Protein AF-A0AA41XPD5-F1 (afdb_monomer_lite)

Organism: NCBI:txid324058

Foldseek 3Di:
DFDWWDWPQKTKDFPDKDKAADQDPPPPPPPRDDGFKIKIKTKMKIFGQDQAWAKAFQQLKWWFAPNDTFGFDQQFDQDPDSDRIDTHGHGGITIGIGITIDGPPGDPWTWMFGHSDNPIPGTTIIDDDPPPDPDDPPPDDDDDDDDDDDDDDDDDDDDDDDD

Radius of gyration: 26.24 Å; chains: 1; bounding box: 36×91×62 Å

Secondary structure (DSSP, 8-state):
-PPEEEETTEEEEEEEEEEEEE---TT-SSSS---SEEEEEEEEEEEE-SSS-EEEEGGG-EEEETTEEEEBPTT--BTTBSSSEEEE-TT-EEEEEEEEEEETTS-S-EEEEE-SSTTS--EEEEES-TTSSSSSSS-------------------------

pLDDT: mean 73.88, std 23.64, range [27.11, 97.75]

InterPro domains:
  IPR029050 Immunoprotective extracellular, immunoglobulin-like domain superfamily [G3DSA:2.60.40.1240] (1-118)
  IPR029051 Domain of unknown function DUF4352 [PF11611] (2-110)

Structure (mmCIF, N/CA/C/O backbone):
data_AF-A0AA41XPD5-F1
#
_entry.id   AF-A0AA41XPD5-F1
#
loop_
_atom_site.group_PDB
_atom_site.id
_atom_site.type_symbol
_atom_site.label_atom_id
_atom_site.label_alt_id
_atom_site.label_comp_id
_atom_site.label_asym_id
_atom_site.label_entity_id
_atom_site.label_seq_id
_atom_site.pdbx_PDB_ins_code
_atom_site.Cartn_x
_atom_site.Cartn_y
_atom_site.Cartn_z
_atom_site.occupancy
_atom_site.B_iso_or_equiv
_atom_site.auth_seq_id
_atom_site.auth_comp_id
_atom_site.auth_asym_id
_atom_site.auth_atom_id
_atom_site.pdbx_PDB_model_num
ATOM 1 N N . MET A 1 1 ? 3.500 -11.028 8.822 1.00 56.12 1 MET A N 1
ATOM 2 C CA . MET A 1 1 ? 3.980 -10.362 7.595 1.00 56.12 1 MET A CA 1
ATOM 3 C C . MET A 1 1 ? 3.415 -11.117 6.399 1.00 56.12 1 MET A C 1
ATOM 5 O O . MET A 1 1 ? 3.141 -12.305 6.548 1.00 56.12 1 MET A O 1
ATOM 9 N N . GLY A 1 2 ? 3.132 -10.428 5.294 1.00 66.38 2 GLY A N 1
ATOM 10 C CA . GLY A 1 2 ? 2.262 -10.924 4.219 1.00 66.38 2 GLY A CA 1
ATOM 11 C C . GLY A 1 2 ? 2.952 -11.712 3.103 1.00 66.38 2 GLY A C 1
ATOM 12 O O . GLY A 1 2 ? 4.177 -11.768 3.013 1.00 66.38 2 GLY A O 1
ATOM 13 N N . GLN A 1 3 ? 2.127 -12.298 2.233 1.00 82.44 3 GLN A N 1
ATOM 14 C CA . GLN A 1 3 ? 2.543 -12.856 0.943 1.00 82.44 3 GLN A CA 1
ATOM 15 C C . GLN A 1 3 ? 2.719 -11.729 -0.098 1.00 82.44 3 GLN A C 1
ATOM 17 O O . GLN A 1 3 ? 2.146 -10.651 0.083 1.00 82.44 3 GLN A O 1
ATOM 22 N N . PRO A 1 4 ? 3.475 -11.956 -1.190 1.00 91.75 4 PRO A N 1
ATOM 23 C CA . PRO A 1 4 ? 3.467 -11.063 -2.342 1.00 91.75 4 PRO A CA 1
ATOM 24 C C . PRO A 1 4 ? 2.068 -11.000 -2.966 1.00 91.75 4 PRO A C 1
ATOM 26 O O . PRO A 1 4 ? 1.474 -12.037 -3.258 1.00 91.75 4 PRO A O 1
ATOM 29 N N . ALA A 1 5 ? 1.571 -9.791 -3.188 1.00 95.00 5 ALA A N 1
ATOM 30 C CA . ALA A 1 5 ? 0.332 -9.505 -3.897 1.00 95.00 5 ALA A CA 1
ATOM 31 C C . ALA A 1 5 ? 0.665 -8.790 -5.210 1.00 95.00 5 ALA A C 1
ATOM 33 O O . ALA A 1 5 ? 1.581 -7.970 -5.243 1.00 95.00 5 ALA A O 1
ATOM 34 N N . ILE A 1 6 ? -0.033 -9.126 -6.292 1.00 96.56 6 ILE A N 1
ATOM 35 C CA . ILE A 1 6 ? 0.293 -8.663 -7.646 1.00 96.56 6 ILE A CA 1
ATOM 36 C C . ILE A 1 6 ? -0.929 -7.959 -8.225 1.00 96.56 6 ILE A C 1
ATOM 38 O O . ILE A 1 6 ? -2.022 -8.520 -8.193 1.00 96.56 6 ILE A O 1
ATOM 42 N N . ASP A 1 7 ? -0.722 -6.759 -8.756 1.00 96.62 7 ASP A N 1
ATOM 43 C CA . ASP A 1 7 ? -1.685 -6.017 -9.570 1.00 96.62 7 ASP A CA 1
ATOM 44 C C . ASP A 1 7 ? -0.905 -5.407 -10.745 1.00 96.62 7 ASP A C 1
ATOM 46 O O . ASP A 1 7 ? 0.114 -4.743 -10.540 1.00 96.62 7 ASP A O 1
ATOM 50 N N . ASP A 1 8 ? -1.322 -5.714 -11.975 1.00 95.56 8 ASP A N 1
ATOM 51 C CA . ASP A 1 8 ? -0.558 -5.483 -13.211 1.00 95.56 8 ASP A CA 1
ATOM 52 C C . ASP A 1 8 ? 0.959 -5.777 -13.060 1.00 95.56 8 ASP A C 1
ATOM 54 O O . ASP A 1 8 ? 1.366 -6.883 -12.707 1.00 95.56 8 ASP A O 1
ATOM 58 N N . ASP A 1 9 ? 1.802 -4.773 -13.325 1.00 95.88 9 ASP A N 1
ATOM 59 C CA . ASP A 1 9 ? 3.265 -4.842 -13.278 1.00 95.88 9 ASP A CA 1
ATOM 60 C C . ASP A 1 9 ? 3.845 -4.576 -11.874 1.00 95.88 9 ASP A C 1
ATOM 62 O O . ASP A 1 9 ? 5.070 -4.601 -11.711 1.00 95.88 9 ASP A O 1
ATOM 66 N N . PHE A 1 10 ? 3.024 -4.295 -10.856 1.00 96.69 10 PHE A N 1
ATOM 67 C CA . PHE A 1 10 ? 3.496 -4.026 -9.496 1.00 96.69 10 PHE A CA 1
ATOM 68 C C . PHE A 1 10 ? 3.296 -5.227 -8.565 1.00 96.69 10 PHE A C 1
ATOM 70 O O . PHE A 1 10 ? 2.194 -5.742 -8.376 1.00 96.69 10 PHE A O 1
ATOM 77 N N . VAL A 1 11 ? 4.388 -5.623 -7.904 1.00 97.31 11 VAL A N 1
ATOM 78 C CA . VAL A 1 11 ? 4.372 -6.601 -6.810 1.00 97.31 11 VAL A CA 1
ATOM 79 C C . VAL A 1 11 ? 4.503 -5.873 -5.478 1.00 97.31 11 VAL A C 1
ATOM 81 O O . VAL A 1 11 ? 5.494 -5.184 -5.220 1.00 97.31 11 VAL A O 1
ATOM 84 N N . PHE A 1 12 ? 3.513 -6.068 -4.617 1.00 95.62 12 PHE A N 1
ATOM 85 C CA . PHE A 1 12 ? 3.400 -5.498 -3.283 1.00 95.62 12 PHE A CA 1
ATOM 86 C C . PHE A 1 12 ? 3.727 -6.547 -2.220 1.00 95.62 12 PHE A C 1
ATOM 88 O O . PHE A 1 12 ? 3.228 -7.669 -2.262 1.00 95.62 12 PHE A O 1
ATOM 95 N N . LEU A 1 13 ? 4.523 -6.177 -1.219 1.00 94.69 13 LEU A N 1
ATOM 96 C CA . LEU A 1 13 ? 4.817 -7.018 -0.061 1.00 94.69 13 LEU A CA 1
ATOM 97 C C . LEU A 1 13 ? 4.514 -6.253 1.228 1.00 94.69 13 LEU A C 1
ATOM 99 O O . LEU A 1 13 ? 5.238 -5.323 1.588 1.00 94.69 13 LEU A O 1
ATOM 103 N N . LEU A 1 14 ? 3.456 -6.657 1.937 1.00 93.19 14 LEU A N 1
ATOM 104 C CA . LEU A 1 14 ? 3.086 -6.070 3.227 1.00 93.19 14 LEU A CA 1
ATOM 105 C C . LEU A 1 14 ? 4.025 -6.571 4.327 1.00 93.19 14 LEU A C 1
ATOM 107 O O . LEU A 1 14 ? 3.896 -7.692 4.827 1.00 93.19 14 LEU A O 1
ATOM 111 N N . THR A 1 15 ? 4.972 -5.719 4.712 1.00 90.50 15 THR A N 1
ATOM 112 C CA . THR A 1 15 ? 5.964 -6.045 5.741 1.00 90.50 15 THR A CA 1
ATOM 113 C C . THR A 1 15 ? 5.366 -5.890 7.136 1.00 90.50 15 THR A C 1
ATOM 115 O O . THR A 1 15 ? 5.324 -6.858 7.886 1.00 90.50 15 THR A O 1
ATOM 118 N N . SER A 1 16 ? 4.813 -4.728 7.488 1.00 89.38 16 SER A N 1
ATOM 119 C CA . SER A 1 16 ? 4.195 -4.507 8.804 1.00 89.38 16 SER A CA 1
ATOM 120 C C . SER A 1 16 ? 2.959 -3.621 8.723 1.00 89.38 16 SER A C 1
ATOM 122 O O . SER A 1 16 ? 2.850 -2.786 7.830 1.00 89.38 16 SER A O 1
ATOM 124 N N . VAL A 1 17 ? 2.058 -3.800 9.686 1.00 90.12 17 VAL A N 1
ATOM 125 C CA . VAL A 1 17 ? 1.003 -2.841 10.016 1.00 90.12 17 VAL A CA 1
ATOM 126 C C . VAL A 1 17 ? 1.178 -2.494 11.489 1.00 90.12 17 VAL A C 1
ATOM 128 O O . VAL A 1 17 ? 1.282 -3.404 12.312 1.00 90.12 17 VAL A O 1
ATOM 131 N N . ASP A 1 18 ? 1.235 -1.209 11.818 1.00 88.81 18 ASP A N 1
ATOM 132 C CA . ASP A 1 18 ? 1.190 -0.722 13.199 1.00 88.81 18 ASP A CA 1
ATOM 133 C C . ASP A 1 18 ? 0.108 0.346 13.387 1.00 88.81 18 ASP A C 1
ATOM 135 O O . ASP A 1 18 ? -0.562 0.756 12.435 1.00 88.81 18 ASP A O 1
ATOM 139 N N . ARG A 1 19 ? -0.098 0.737 14.646 1.00 87.25 19 ARG A N 1
ATOM 140 C CA . ARG A 1 19 ? -1.046 1.772 15.048 1.00 87.25 19 ARG A CA 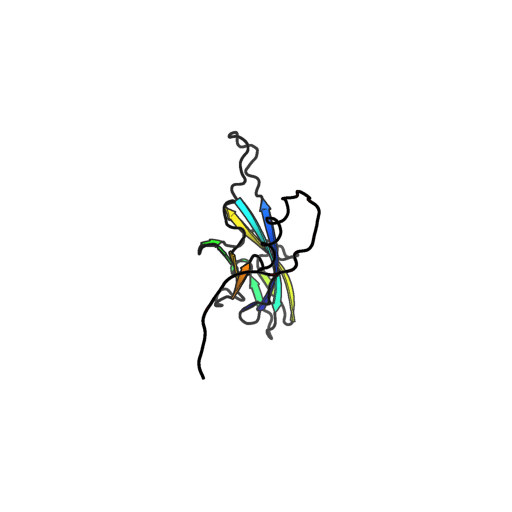1
ATOM 141 C C . ARG A 1 19 ? -0.344 2.822 15.891 1.00 87.25 19 ARG A C 1
ATOM 143 O O . ARG A 1 19 ? 0.401 2.476 16.806 1.00 87.25 19 ARG A O 1
ATOM 150 N N . SER A 1 20 ? -0.636 4.086 15.617 1.00 82.56 20 SER A N 1
ATOM 151 C CA . SER A 1 20 ? -0.154 5.232 16.391 1.00 82.56 20 SER A CA 1
ATOM 152 C C . SER A 1 20 ? -1.304 6.190 16.687 1.00 82.56 20 SER A C 1
ATOM 154 O O . SER A 1 20 ? -2.079 6.524 15.792 1.00 82.56 20 SER A O 1
ATOM 156 N N . GLU A 1 21 ? -1.429 6.623 17.938 1.00 74.75 21 GLU A N 1
ATOM 157 C CA . GLU A 1 21 ? -2.533 7.475 18.388 1.00 74.75 21 GLU A CA 1
ATOM 158 C C . GLU A 1 21 ? -2.442 8.900 17.830 1.00 74.75 21 GLU A C 1
ATOM 160 O O . GLU A 1 21 ? -1.360 9.488 17.773 1.00 74.75 21 GLU A O 1
ATOM 165 N N . VAL A 1 22 ? -3.594 9.490 17.492 1.00 62.97 22 VAL A N 1
ATOM 166 C CA . VAL A 1 22 ? -3.719 10.942 17.340 1.00 62.97 22 VAL A CA 1
ATOM 167 C C . VAL A 1 22 ? -4.242 11.495 18.660 1.00 62.97 22 VAL A C 1
ATOM 169 O O . VAL A 1 22 ? -5.416 11.336 19.003 1.00 62.97 22 VAL A O 1
ATOM 172 N N . VAL A 1 23 ? -3.364 12.147 19.425 1.00 53.28 23 VAL A N 1
ATOM 173 C CA . VAL A 1 23 ? -3.760 12.802 20.677 1.00 53.28 23 VAL A CA 1
ATOM 174 C C . VAL A 1 23 ? -4.729 13.938 20.346 1.00 53.28 23 VAL A C 1
ATOM 176 O O . VAL A 1 23 ? -4.356 14.931 19.720 1.00 53.28 23 VAL A O 1
ATOM 179 N N . GLY A 1 24 ? -5.987 13.795 20.769 1.00 49.62 24 GLY A N 1
ATOM 180 C CA . GLY A 1 24 ? -6.974 14.866 20.667 1.00 49.62 24 GLY A CA 1
ATOM 181 C C . GLY A 1 24 ? -6.514 16.090 21.462 1.00 49.62 24 GLY A C 1
ATOM 182 O O . GLY A 1 24 ? -5.937 15.938 22.535 1.00 49.62 24 GLY A O 1
ATOM 183 N N . ASN A 1 25 ? -6.755 17.293 20.928 1.00 45.69 25 ASN A N 1
ATOM 184 C CA . ASN A 1 25 ? -6.184 18.545 21.438 1.00 45.69 25 ASN A CA 1
ATOM 185 C C . ASN A 1 25 ? -6.231 18.653 22.987 1.00 45.69 25 ASN A C 1
ATOM 187 O O . ASN A 1 25 ? -7.326 18.802 23.541 1.00 45.69 25 ASN A O 1
ATOM 191 N N . PRO A 1 26 ? -5.076 18.650 23.689 1.00 47.84 26 PRO A N 1
ATOM 192 C CA . PRO A 1 26 ? -5.030 18.650 25.151 1.00 47.84 26 PRO A CA 1
ATOM 193 C C . PRO A 1 26 ? -5.510 19.964 25.785 1.00 47.84 26 PRO A C 1
ATOM 195 O O . PRO A 1 26 ? -5.716 20.010 26.993 1.00 47.84 26 PRO A O 1
ATOM 198 N N . THR A 1 27 ? -5.714 21.035 25.006 1.00 50.47 27 THR A N 1
ATOM 199 C CA . THR A 1 27 ? -6.297 22.297 25.504 1.00 50.47 27 THR A CA 1
ATOM 200 C C . THR A 1 27 ? -7.831 22.290 25.553 1.00 50.47 27 THR A C 1
ATOM 202 O O . THR A 1 27 ? -8.431 23.304 25.905 1.00 50.47 27 THR A O 1
ATOM 205 N N . ASN A 1 28 ? -8.494 21.187 25.191 1.00 49.62 28 ASN A N 1
ATOM 206 C CA . ASN A 1 28 ? -9.950 21.085 25.255 1.00 49.62 28 ASN A CA 1
ATOM 207 C C . ASN A 1 28 ? -10.415 20.943 26.726 1.00 49.62 28 ASN A C 1
ATOM 209 O O . ASN A 1 28 ? -10.074 19.946 27.360 1.00 49.62 28 ASN A O 1
ATOM 213 N N . PRO A 1 29 ? -11.214 21.871 27.296 1.00 50.16 29 PRO A N 1
ATOM 214 C CA . PRO A 1 29 ? -11.520 21.903 28.737 1.00 50.16 29 PRO A CA 1
ATOM 215 C C . PRO A 1 29 ? -12.450 20.777 29.241 1.00 50.16 29 PRO A C 1
ATOM 217 O O . PRO A 1 29 ? -12.857 20.782 30.400 1.00 50.16 29 PRO A O 1
ATOM 220 N N . CYS A 1 30 ? -12.788 19.799 28.397 1.00 50.94 30 CYS A N 1
ATOM 221 C CA . CYS A 1 30 ? -13.685 18.683 28.702 1.00 50.94 30 CYS A CA 1
ATOM 222 C C . CYS A 1 30 ? -12.926 17.378 29.017 1.00 50.94 30 CYS A C 1
ATOM 224 O O . CYS A 1 30 ? -13.185 16.347 28.401 1.00 50.94 30 CYS A O 1
ATOM 226 N N . GLY A 1 31 ? -12.017 17.418 29.997 1.00 47.03 31 GLY A N 1
ATOM 227 C CA . GLY A 1 31 ? -11.373 16.224 30.565 1.00 47.03 31 GLY A CA 1
ATOM 228 C C . GLY A 1 31 ? -10.366 15.501 29.649 1.00 47.03 31 GLY A C 1
ATOM 229 O O . GLY A 1 31 ? -10.046 15.986 28.560 1.00 47.03 31 GLY A O 1
ATOM 230 N N . PRO A 1 32 ? -9.827 14.344 30.091 1.00 47.47 32 PRO A N 1
ATOM 231 C CA . PRO A 1 32 ? -8.900 13.549 29.290 1.00 47.47 32 PRO A CA 1
ATOM 232 C C . PRO A 1 32 ? -9.602 13.068 28.018 1.00 47.47 32 PRO A C 1
ATOM 234 O O . PRO A 1 32 ? -10.494 12.223 28.056 1.00 47.47 32 PRO A O 1
ATOM 237 N N . THR A 1 33 ? -9.208 13.638 26.881 1.00 50.28 33 THR A N 1
ATOM 238 C CA . THR A 1 33 ? -9.779 13.290 25.580 1.00 50.28 33 THR A CA 1
ATOM 239 C C . THR A 1 33 ? -9.206 11.950 25.131 1.00 50.28 33 THR A C 1
ATOM 241 O O . THR A 1 33 ? -8.040 11.873 24.747 1.00 50.28 33 THR A O 1
ATOM 244 N N . THR A 1 34 ? -10.034 10.903 25.152 1.00 54.72 34 THR A N 1
ATOM 245 C CA . THR A 1 34 ? -9.785 9.656 24.418 1.00 54.72 34 THR A CA 1
ATOM 246 C C . THR A 1 34 ? -9.401 9.997 22.979 1.00 54.72 34 THR A C 1
ATOM 248 O O . THR A 1 34 ? -10.049 10.852 22.365 1.00 54.72 34 THR A O 1
ATOM 251 N N . ALA A 1 35 ? -8.356 9.360 22.439 1.00 58.16 35 ALA A N 1
ATOM 252 C CA . ALA A 1 35 ? -7.951 9.564 21.050 1.00 58.16 35 ALA A CA 1
ATOM 253 C C . ALA A 1 35 ? -9.167 9.344 20.135 1.00 58.16 35 ALA A C 1
ATOM 255 O O . ALA A 1 35 ? -9.784 8.282 20.165 1.00 58.16 35 ALA A O 1
ATOM 256 N N . LYS A 1 36 ? -9.563 10.375 19.379 1.00 75.00 36 LYS A N 1
ATOM 257 C CA . LYS A 1 36 ? -10.754 10.308 18.511 1.00 75.00 36 LYS A CA 1
ATOM 258 C C . LYS A 1 36 ? -10.455 9.577 17.203 1.00 75.00 36 LYS A C 1
ATOM 260 O O . LYS A 1 36 ? -11.339 8.948 16.629 1.00 75.00 36 LYS A O 1
ATOM 265 N N . SER A 1 37 ? -9.201 9.635 16.772 1.00 81.56 37 SER A N 1
ATOM 266 C CA . SER A 1 37 ? -8.670 8.908 15.631 1.00 81.56 37 SER A CA 1
ATOM 267 C C . SER A 1 37 ? -7.320 8.279 15.970 1.00 81.56 37 SER A C 1
ATOM 269 O O . SER A 1 37 ? -6.620 8.676 16.907 1.00 81.56 37 SER A O 1
ATOM 271 N N . VAL A 1 38 ? -6.967 7.257 15.202 1.00 87.38 38 VAL A N 1
ATOM 272 C CA . VAL A 1 38 ? -5.654 6.613 15.205 1.00 87.38 38 VAL A CA 1
ATOM 273 C C . VAL A 1 38 ? -5.167 6.511 13.766 1.00 87.38 38 VAL A C 1
ATOM 275 O O . VAL A 1 38 ? -5.966 6.363 12.840 1.00 87.38 38 VAL A O 1
ATOM 278 N N . PHE A 1 39 ? -3.854 6.556 13.569 1.00 88.31 39 PHE A N 1
ATOM 279 C CA . PHE A 1 39 ? -3.259 6.173 12.296 1.00 88.31 39 PHE A CA 1
ATOM 280 C C . PHE A 1 39 ? -3.010 4.668 12.272 1.00 88.31 39 PHE A C 1
ATOM 282 O O . PHE A 1 39 ? -2.405 4.119 13.194 1.00 88.31 39 PHE A O 1
ATOM 289 N N . VAL A 1 40 ? -3.434 4.014 11.194 1.00 90.56 40 VAL A N 1
ATOM 290 C CA . VAL A 1 40 ? -2.976 2.678 10.798 1.00 90.56 40 VAL A CA 1
ATOM 291 C C . VAL A 1 40 ? -1.853 2.868 9.782 1.00 90.56 40 VAL A C 1
ATOM 293 O O . VAL A 1 40 ? -2.093 3.417 8.710 1.00 90.56 40 VAL A O 1
ATOM 296 N N . ASN A 1 41 ? -0.635 2.430 10.102 1.00 90.38 41 ASN A N 1
ATOM 297 C CA . ASN A 1 41 ? 0.540 2.593 9.243 1.00 90.38 41 ASN A CA 1
ATOM 298 C C . ASN A 1 41 ? 0.919 1.255 8.602 1.00 90.38 41 ASN A C 1
ATOM 300 O O . ASN A 1 41 ? 1.447 0.366 9.273 1.00 90.38 41 ASN A O 1
ATOM 304 N N . ALA A 1 42 ? 0.688 1.110 7.300 1.00 91.12 42 ALA A N 1
ATOM 305 C CA . ALA A 1 42 ? 1.093 -0.057 6.523 1.00 91.12 42 ALA A CA 1
ATOM 306 C C . ALA A 1 42 ? 2.449 0.180 5.839 1.00 91.12 42 ALA A C 1
ATOM 308 O O . ALA A 1 42 ? 2.561 1.017 4.942 1.00 91.12 42 ALA A O 1
ATOM 309 N N . ARG A 1 43 ? 3.482 -0.580 6.223 1.00 91.56 43 ARG A N 1
ATOM 310 C CA . ARG A 1 43 ? 4.791 -0.582 5.550 1.00 91.56 43 ARG A CA 1
ATOM 311 C C . ARG A 1 43 ? 4.821 -1.625 4.440 1.00 91.56 43 ARG A C 1
ATOM 313 O O . ARG A 1 43 ? 4.728 -2.828 4.708 1.00 91.56 43 ARG A O 1
ATOM 320 N N . LEU A 1 44 ? 5.033 -1.179 3.210 1.00 91.38 44 LEU A N 1
ATOM 321 C CA . LEU A 1 44 ? 5.073 -2.020 2.016 1.00 91.38 44 LEU A CA 1
ATOM 322 C C . LEU A 1 44 ? 6.436 -1.918 1.325 1.00 91.38 44 LEU A C 1
ATOM 324 O O . LEU A 1 44 ? 7.059 -0.856 1.305 1.00 91.38 44 LEU A O 1
ATOM 328 N N . THR A 1 45 ? 6.858 -3.010 0.694 1.00 92.88 45 THR A N 1
ATOM 329 C CA . THR A 1 45 ? 7.819 -2.961 -0.414 1.00 92.88 45 THR A CA 1
ATOM 330 C C . THR A 1 45 ? 7.048 -3.104 -1.720 1.00 92.88 45 THR A C 1
ATOM 332 O O . THR A 1 45 ? 6.297 -4.062 -1.886 1.00 92.88 45 THR A O 1
ATOM 335 N N . VAL A 1 46 ? 7.236 -2.161 -2.637 1.00 93.75 46 VAL A N 1
ATOM 336 C CA . VAL A 1 46 ? 6.641 -2.139 -3.979 1.00 93.75 46 VAL A CA 1
ATOM 337 C C . VAL A 1 46 ? 7.752 -2.404 -4.991 1.00 93.75 46 VAL A C 1
ATOM 339 O O . VAL A 1 46 ? 8.800 -1.765 -4.920 1.00 93.75 46 VAL A O 1
ATOM 342 N N . THR A 1 47 ? 7.557 -3.337 -5.919 1.00 96.06 47 THR A N 1
ATOM 343 C CA . THR A 1 47 ? 8.530 -3.668 -6.976 1.00 96.06 47 THR A CA 1
ATOM 344 C C . THR A 1 47 ? 7.875 -3.523 -8.340 1.00 96.06 47 THR A C 1
ATOM 346 O O . THR A 1 47 ? 6.846 -4.152 -8.571 1.00 96.06 47 THR A O 1
ATOM 349 N N . ASN A 1 48 ? 8.466 -2.736 -9.245 1.00 96.88 48 ASN A N 1
ATOM 350 C CA . ASN A 1 48 ? 8.041 -2.725 -10.647 1.00 96.88 48 ASN A CA 1
ATOM 351 C C . ASN A 1 48 ? 8.665 -3.933 -11.364 1.00 96.88 48 ASN A C 1
ATOM 353 O O . ASN A 1 48 ? 9.886 -4.028 -11.485 1.00 96.88 48 ASN A O 1
ATOM 357 N N . THR A 1 49 ? 7.825 -4.861 -11.808 1.00 97.38 49 THR A N 1
ATOM 358 C CA . THR A 1 49 ? 8.197 -6.060 -12.577 1.00 97.38 49 THR A CA 1
ATOM 359 C C . THR A 1 49 ? 7.904 -5.942 -14.074 1.00 97.38 49 THR A C 1
ATOM 361 O O . THR A 1 49 ? 8.275 -6.836 -14.831 1.00 97.38 49 THR A O 1
ATOM 364 N N . GLY A 1 50 ? 7.300 -4.831 -14.501 1.00 95.50 50 GLY A N 1
ATOM 365 C CA . GLY A 1 50 ? 7.062 -4.506 -15.903 1.00 95.50 50 GLY A CA 1
ATOM 366 C C . GLY A 1 50 ? 8.320 -4.066 -16.650 1.00 95.50 50 GLY A C 1
ATOM 367 O O . GLY A 1 50 ? 9.377 -3.821 -16.064 1.00 95.50 50 GLY A O 1
ATOM 368 N N . ALA A 1 51 ? 8.186 -3.931 -17.970 1.00 96.62 51 ALA A N 1
ATOM 369 C CA . ALA A 1 51 ? 9.272 -3.516 -18.860 1.00 96.62 51 ALA A CA 1
ATOM 370 C C . ALA A 1 51 ? 9.511 -1.993 -18.897 1.00 96.62 51 ALA A C 1
ATOM 372 O O . ALA A 1 51 ? 10.576 -1.563 -19.329 1.00 96.62 51 ALA A O 1
ATOM 373 N N . GLU A 1 52 ? 8.553 -1.185 -18.427 1.00 96.38 52 GLU A N 1
ATOM 374 C CA . GLU A 1 52 ? 8.569 0.281 -18.529 1.00 96.38 52 GLU A CA 1
ATOM 375 C C . GLU A 1 52 ? 8.496 0.972 -17.152 1.00 96.38 52 GLU A C 1
ATOM 377 O O . GLU A 1 52 ? 7.952 0.400 -16.199 1.00 96.38 52 GLU A O 1
ATOM 382 N N . PRO A 1 53 ? 9.007 2.211 -17.002 1.00 95.81 53 PRO A N 1
ATOM 383 C CA . PRO A 1 53 ? 8.816 2.999 -15.786 1.00 95.81 53 PRO A CA 1
ATOM 384 C C . PRO A 1 53 ? 7.331 3.273 -15.515 1.00 95.81 53 PRO A C 1
ATOM 386 O O . PRO A 1 53 ? 6.608 3.750 -16.388 1.00 95.81 53 PRO A O 1
ATOM 389 N N . ARG A 1 54 ? 6.880 3.033 -14.279 1.00 94.81 54 ARG A N 1
ATOM 390 C CA . ARG A 1 54 ? 5.492 3.270 -13.849 1.00 94.81 54 ARG A CA 1
ATOM 391 C C . ARG A 1 54 ? 5.434 4.201 -12.647 1.00 94.81 54 ARG A C 1
ATOM 393 O O . ARG A 1 54 ? 6.314 4.173 -11.791 1.00 94.81 54 ARG A O 1
ATOM 400 N N . VAL A 1 55 ? 4.388 5.019 -12.563 1.00 92.25 55 VAL A N 1
ATOM 401 C CA . VAL A 1 55 ? 4.143 5.883 -11.400 1.00 92.25 55 VAL A CA 1
ATOM 402 C C . VAL A 1 55 ? 3.339 5.101 -10.368 1.00 92.25 55 VAL A C 1
ATOM 404 O O . VAL A 1 55 ? 2.200 4.731 -10.628 1.00 92.25 55 VAL A O 1
ATOM 407 N N . PHE A 1 56 ? 3.914 4.879 -9.189 1.00 91.81 56 PHE A N 1
ATOM 408 C CA . PHE A 1 56 ? 3.156 4.446 -8.019 1.00 91.81 56 PHE A CA 1
ATOM 409 C C . PHE A 1 56 ? 2.513 5.673 -7.361 1.00 91.81 56 PHE A C 1
ATOM 411 O O . PHE A 1 56 ? 3.2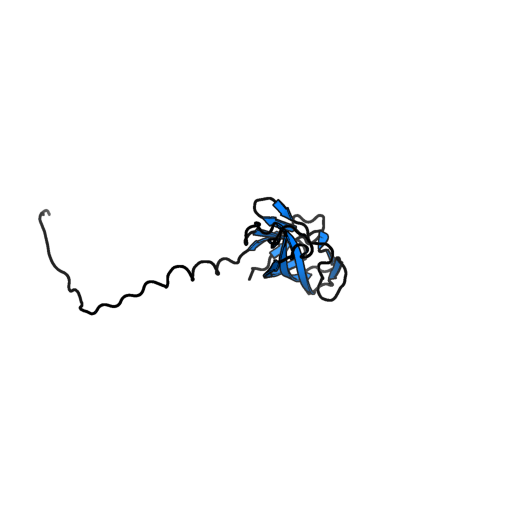18 6.653 -7.100 1.00 91.81 56 PHE A O 1
ATOM 418 N N . SER A 1 57 ? 1.210 5.626 -7.057 1.00 91.38 57 SER A N 1
ATOM 419 C CA . SER A 1 57 ? 0.532 6.671 -6.281 1.00 91.38 57 SER A CA 1
ATOM 420 C C . SER A 1 57 ? -0.045 6.144 -4.974 1.00 91.38 57 SER A C 1
ATOM 422 O O . SER A 1 57 ? -0.813 5.185 -4.955 1.00 91.38 57 SER A O 1
ATOM 424 N N . ALA A 1 58 ? 0.255 6.841 -3.877 1.00 89.56 58 ALA A N 1
ATOM 425 C CA . ALA A 1 58 ? -0.354 6.584 -2.575 1.00 89.56 58 ALA A CA 1
ATOM 426 C C . ALA A 1 58 ? -1.867 6.879 -2.557 1.00 89.56 58 ALA A C 1
ATOM 428 O O . ALA A 1 58 ? -2.588 6.297 -1.757 1.00 89.56 58 ALA A O 1
ATOM 429 N N . ALA A 1 59 ? -2.353 7.768 -3.432 1.00 89.25 59 ALA A N 1
ATOM 430 C CA . ALA A 1 59 ? -3.752 8.199 -3.452 1.00 89.25 59 ALA A CA 1
ATOM 431 C C . ALA A 1 59 ? -4.725 7.127 -3.978 1.00 89.25 59 ALA A C 1
ATOM 433 O O . ALA A 1 59 ? -5.904 7.162 -3.625 1.00 89.25 59 ALA A O 1
ATOM 434 N N . ASP A 1 60 ? -4.233 6.179 -4.782 1.00 92.75 60 ASP A N 1
ATOM 435 C CA . ASP A 1 60 ? -5.035 5.080 -5.337 1.00 92.75 60 ASP A CA 1
ATOM 436 C C . ASP A 1 60 ? -5.262 3.947 -4.313 1.00 92.75 60 ASP A C 1
ATOM 438 O O . ASP A 1 60 ? -6.162 3.124 -4.473 1.00 92.75 60 ASP A O 1
ATOM 442 N N . GLN A 1 61 ? -4.464 3.913 -3.240 1.00 94.50 61 GLN A N 1
ATOM 443 C CA . GLN A 1 61 ? -4.446 2.837 -2.247 1.00 94.50 61 GLN A CA 1
ATOM 444 C C . GLN A 1 61 ? -5.532 3.041 -1.181 1.00 94.50 61 GLN A C 1
ATOM 446 O O . GLN A 1 61 ? -5.763 4.166 -0.722 1.00 94.50 61 GLN A O 1
ATOM 451 N N . LYS A 1 62 ? -6.166 1.954 -0.728 1.00 95.06 62 LYS A N 1
ATOM 452 C CA . LYS A 1 62 ? -7.249 2.010 0.271 1.00 95.06 62 LYS A CA 1
ATOM 453 C C . LYS A 1 62 ? -7.028 1.016 1.407 1.00 95.06 62 LYS A C 1
ATOM 455 O O . LYS A 1 62 ? -6.428 -0.041 1.226 1.00 95.06 62 LYS A O 1
ATOM 460 N N . LEU A 1 63 ? -7.563 1.347 2.576 1.00 94.62 63 LEU A N 1
ATOM 461 C CA . LEU A 1 63 ? -7.736 0.427 3.695 1.00 94.62 63 LEU A CA 1
ATOM 462 C C . LEU A 1 63 ? -9.220 0.060 3.789 1.00 94.62 63 LEU A C 1
ATOM 464 O O . LEU A 1 63 ? -10.063 0.938 3.936 1.00 94.62 63 LEU A O 1
ATOM 468 N N . MET A 1 64 ? -9.522 -1.231 3.730 1.00 96.19 64 MET A N 1
ATOM 469 C CA . MET A 1 64 ? -10.863 -1.801 3.810 1.00 96.19 64 MET A CA 1
ATOM 470 C C . MET A 1 64 ? -11.063 -2.468 5.177 1.00 96.19 64 MET A C 1
ATOM 472 O O . MET A 1 64 ? -10.348 -3.415 5.514 1.00 96.19 64 MET A O 1
ATOM 476 N N . VAL A 1 65 ? -12.037 -2.003 5.962 1.00 93.38 65 VAL A N 1
ATOM 477 C CA . VAL A 1 65 ? -12.433 -2.602 7.255 1.00 93.38 65 VAL A CA 1
ATOM 478 C C . VAL A 1 65 ? -13.956 -2.618 7.332 1.00 93.38 65 VAL A C 1
ATOM 480 O O . VAL A 1 65 ? -14.576 -1.589 7.087 1.00 93.38 65 VAL A O 1
ATOM 483 N N . ASP A 1 66 ? -14.569 -3.774 7.607 1.00 91.06 66 ASP A N 1
ATOM 484 C CA . ASP A 1 66 ? -16.036 -3.953 7.656 1.00 91.06 66 ASP A CA 1
ATOM 485 C C . ASP A 1 66 ? -16.805 -3.375 6.441 1.00 91.06 66 ASP A C 1
ATOM 487 O O . ASP A 1 66 ? -17.931 -2.893 6.548 1.00 91.06 66 ASP A O 1
ATOM 491 N N . GLY A 1 67 ? -16.185 -3.402 5.254 1.00 89.31 67 GLY A N 1
ATOM 492 C CA . GLY A 1 67 ? -16.742 -2.832 4.018 1.00 89.31 67 GLY A CA 1
ATOM 493 C C . GLY A 1 67 ? -16.599 -1.308 3.877 1.00 89.31 67 GLY A C 1
ATOM 494 O O . GLY A 1 67 ? -16.974 -0.759 2.842 1.00 89.31 67 GLY A O 1
ATOM 495 N N . VAL A 1 68 ? -16.025 -0.619 4.866 1.00 94.00 68 VAL A N 1
ATOM 496 C CA . VAL A 1 68 ? -15.694 0.812 4.816 1.00 94.00 68 VAL A CA 1
ATOM 497 C C . VAL A 1 68 ? -14.307 1.008 4.203 1.00 94.00 68 VAL A C 1
ATOM 499 O O . VAL A 1 68 ? -13.338 0.377 4.625 1.00 94.00 68 VAL A O 1
ATOM 502 N N . ALA A 1 69 ? -14.216 1.916 3.226 1.00 95.06 69 ALA A N 1
ATOM 503 C CA . ALA A 1 69 ? -12.973 2.292 2.559 1.00 95.06 69 ALA A CA 1
ATOM 504 C C . ALA A 1 69 ? -12.380 3.582 3.151 1.00 95.06 69 ALA A C 1
ATOM 506 O O . ALA A 1 69 ? -12.947 4.668 3.005 1.00 95.06 69 ALA A O 1
ATOM 507 N N . PHE A 1 70 ? -11.202 3.477 3.758 1.00 93.31 70 PHE A N 1
ATOM 508 C CA . PHE A 1 70 ? -10.399 4.597 4.242 1.00 93.31 70 PHE A CA 1
ATOM 509 C C . PHE A 1 70 ? -9.310 4.948 3.224 1.00 93.31 70 PHE A C 1
ATOM 511 O O . PHE A 1 70 ? -8.630 4.072 2.685 1.00 93.31 70 PHE A O 1
ATOM 518 N N . LYS A 1 71 ? -9.132 6.246 2.963 1.00 92.19 71 LYS A N 1
ATOM 519 C CA . LYS A 1 71 ? -8.089 6.766 2.067 1.00 92.19 71 LYS A CA 1
ATOM 520 C C . LYS A 1 71 ? -6.793 7.009 2.834 1.00 92.19 71 LYS A C 1
ATOM 522 O O . LYS A 1 71 ? -6.827 7.280 4.034 1.00 92.19 71 LYS A O 1
ATOM 527 N N . VAL A 1 72 ? -5.663 6.967 2.131 1.00 89.31 72 VAL A N 1
ATOM 528 C CA . VAL A 1 72 ? -4.373 7.391 2.691 1.00 89.31 72 VAL A CA 1
ATOM 529 C C . VAL A 1 72 ? -4.465 8.852 3.148 1.00 89.31 72 VAL A C 1
ATOM 531 O O . VAL A 1 72 ? -4.949 9.720 2.419 1.00 89.31 72 VAL A O 1
ATOM 534 N N . ALA A 1 73 ? -4.014 9.114 4.372 1.00 84.06 73 ALA A N 1
ATOM 535 C CA . ALA A 1 73 ? -4.000 10.431 4.983 1.00 84.06 73 ALA A CA 1
ATOM 536 C C . ALA A 1 73 ? -3.003 11.360 4.274 1.00 84.06 73 ALA A C 1
ATOM 538 O O . ALA A 1 73 ? -1.923 10.953 3.833 1.00 84.06 73 ALA A O 1
ATOM 539 N N . ASN A 1 74 ? -3.372 12.634 4.164 1.00 63.59 74 ASN A N 1
ATOM 540 C CA . ASN A 1 74 ? -2.589 13.606 3.414 1.00 63.59 74 ASN A CA 1
ATOM 541 C C . ASN A 1 74 ? -1.247 13.875 4.125 1.00 63.59 74 ASN A C 1
ATOM 543 O O . ASN A 1 74 ? -1.234 14.219 5.304 1.00 63.59 74 ASN A O 1
ATOM 547 N N . GLY A 1 75 ? -0.128 13.715 3.412 1.00 53.88 75 GLY A N 1
ATOM 548 C CA . GLY A 1 75 ? 1.222 13.798 3.989 1.00 53.88 75 GLY A CA 1
ATOM 549 C C . GLY A 1 75 ? 1.881 12.453 4.333 1.00 53.88 75 GLY A C 1
ATOM 550 O O . GLY A 1 75 ? 2.984 12.457 4.877 1.00 53.88 75 GLY A O 1
ATOM 551 N N . ALA A 1 76 ? 1.265 11.311 3.997 1.00 52.56 76 ALA A N 1
ATOM 552 C CA . ALA A 1 76 ? 1.917 10.003 4.093 1.00 52.56 76 ALA A CA 1
ATOM 553 C C . ALA A 1 76 ? 3.231 9.971 3.285 1.00 52.56 76 ALA A C 1
ATOM 555 O O . ALA A 1 76 ? 3.237 10.132 2.063 1.00 52.56 76 ALA A O 1
ATOM 556 N N . ALA A 1 77 ? 4.352 9.769 3.978 1.00 51.31 77 ALA A N 1
ATOM 557 C CA . ALA A 1 77 ? 5.676 9.809 3.373 1.00 51.31 77 ALA A CA 1
ATOM 558 C C . ALA A 1 77 ? 5.995 8.506 2.619 1.00 51.31 77 ALA A C 1
ATOM 560 O O . ALA A 1 77 ? 6.367 7.487 3.214 1.00 51.31 77 ALA A O 1
ATOM 561 N N . LEU A 1 78 ? 5.957 8.567 1.284 1.00 60.25 78 LEU A N 1
ATOM 562 C CA . LEU A 1 78 ? 6.752 7.660 0.455 1.00 60.25 78 LEU A CA 1
ATOM 563 C C . LEU A 1 78 ? 8.218 7.842 0.881 1.00 60.25 78 LEU A C 1
ATOM 565 O O . LEU A 1 78 ? 8.699 8.970 0.970 1.00 60.25 78 LEU A O 1
ATOM 569 N N . SER A 1 79 ? 8.917 6.769 1.267 1.00 50.25 79 SER A N 1
ATOM 570 C CA . SER A 1 79 ? 10.131 6.920 2.084 1.00 50.25 79 SER A CA 1
ATOM 571 C C . SER A 1 79 ? 11.224 7.712 1.353 1.00 50.25 79 SER A C 1
ATOM 573 O O . SER A 1 79 ? 11.808 7.233 0.387 1.00 50.25 79 SER A O 1
ATOM 575 N N . GLY A 1 80 ? 11.499 8.930 1.834 1.00 49.16 80 GLY A N 1
ATOM 576 C CA . GLY A 1 80 ? 12.480 9.861 1.261 1.00 49.16 80 GLY A CA 1
ATOM 577 C C . GLY A 1 80 ? 11.931 10.865 0.237 1.00 49.16 80 GLY A C 1
ATOM 578 O O . GLY A 1 80 ? 12.622 11.836 -0.063 1.00 49.16 80 GLY A O 1
ATOM 579 N N . ALA A 1 81 ? 10.701 10.697 -0.256 1.00 50.50 81 ALA A N 1
ATOM 580 C CA . ALA A 1 81 ? 10.053 11.632 -1.172 1.00 50.50 81 ALA A CA 1
ATOM 581 C C . ALA A 1 81 ? 8.834 12.277 -0.497 1.00 50.50 81 ALA A C 1
ATOM 583 O O . ALA A 1 81 ? 7.870 11.599 -0.148 1.00 50.50 81 ALA A O 1
ATOM 584 N N . ALA A 1 82 ? 8.847 13.604 -0.342 1.00 57.81 82 ALA A N 1
ATOM 585 C CA . ALA A 1 82 ? 7.706 14.379 0.160 1.00 57.81 82 ALA A CA 1
ATOM 586 C C . ALA A 1 82 ? 6.609 14.541 -0.918 1.00 57.81 82 ALA A C 1
ATOM 588 O O . ALA A 1 82 ? 6.129 15.641 -1.186 1.00 57.81 82 ALA A O 1
ATOM 589 N N . THR A 1 83 ? 6.264 13.442 -1.590 1.00 66.50 83 THR A N 1
ATOM 590 C CA . THR A 1 83 ? 5.350 13.371 -2.731 1.00 66.50 83 THR A CA 1
ATOM 591 C C . THR A 1 83 ? 4.403 12.184 -2.561 1.00 66.50 83 THR A C 1
ATOM 593 O O . THR A 1 83 ? 4.785 11.139 -2.045 1.00 66.50 83 THR A O 1
ATOM 596 N N . SER A 1 84 ? 3.168 12.313 -3.049 1.00 78.25 84 SER A N 1
ATOM 597 C CA . SER A 1 84 ? 2.184 11.212 -3.068 1.00 78.25 84 SER A CA 1
ATOM 598 C C . SER A 1 84 ? 2.316 10.303 -4.301 1.00 78.25 84 SER A C 1
ATOM 600 O O . SER A 1 84 ? 1.482 9.421 -4.522 1.00 78.25 84 SER A O 1
ATOM 602 N N . GLN A 1 85 ? 3.330 10.551 -5.136 1.00 86.81 85 GLN A N 1
ATOM 603 C CA . GLN A 1 85 ? 3.633 9.835 -6.374 1.00 86.81 85 GLN A CA 1
ATOM 604 C C . GLN A 1 85 ? 5.147 9.693 -6.553 1.00 86.81 85 GLN A C 1
ATOM 606 O O . GLN A 1 85 ? 5.890 10.649 -6.317 1.00 86.81 85 GLN A O 1
ATOM 611 N N . VAL A 1 86 ? 5.593 8.513 -6.990 1.00 88.12 86 VAL A N 1
ATOM 612 C CA . VAL A 1 86 ? 6.996 8.206 -7.315 1.00 88.12 86 VAL A CA 1
ATOM 613 C C . VAL A 1 86 ? 7.046 7.350 -8.580 1.00 88.12 86 VAL A C 1
ATOM 615 O O . VAL A 1 86 ? 6.363 6.332 -8.673 1.00 88.12 86 VAL A O 1
ATOM 618 N N . THR A 1 87 ? 7.892 7.731 -9.538 1.00 92.19 87 THR A N 1
ATOM 619 C CA . THR A 1 87 ? 8.216 6.885 -10.694 1.00 92.19 87 THR A CA 1
ATOM 620 C C . THR A 1 87 ? 9.156 5.761 -10.266 1.00 92.19 87 THR A C 1
ATOM 622 O O . THR A 1 87 ? 10.270 6.013 -9.808 1.00 92.19 87 THR A O 1
ATOM 625 N N . VAL A 1 88 ? 8.722 4.517 -10.445 1.00 91.88 88 VAL A N 1
ATOM 626 C CA . VAL A 1 88 ? 9.492 3.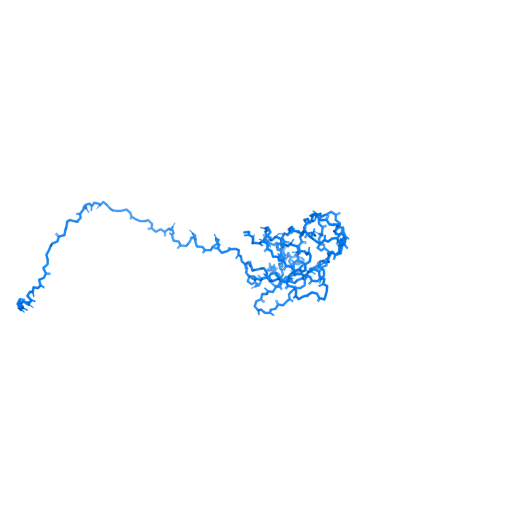301 -10.183 1.00 91.88 88 VAL A CA 1
ATOM 627 C C . VAL A 1 88 ? 9.935 2.722 -11.526 1.00 91.88 88 VAL A C 1
ATOM 629 O O . VAL A 1 88 ? 9.111 2.298 -12.338 1.00 91.88 88 VAL A O 1
ATOM 632 N N . VAL A 1 89 ? 11.242 2.724 -11.786 1.00 96.31 89 VAL A N 1
ATOM 633 C CA . VAL A 1 89 ? 11.824 2.136 -13.007 1.00 96.31 89 VAL A CA 1
ATOM 634 C C . VAL A 1 89 ? 11.777 0.595 -12.964 1.00 96.31 89 VAL A C 1
ATOM 636 O O . VAL A 1 89 ? 11.684 0.034 -11.869 1.00 96.31 89 VAL A O 1
ATOM 639 N N . PRO A 1 90 ? 11.844 -0.106 -14.112 1.00 97.75 90 PRO A N 1
ATOM 640 C CA . PRO A 1 90 ? 11.845 -1.570 -14.170 1.00 97.75 90 PRO A CA 1
ATOM 641 C C . PRO A 1 90 ? 12.856 -2.217 -13.217 1.00 97.75 90 PRO A C 1
ATOM 643 O O . PRO A 1 90 ? 14.010 -1.794 -13.130 1.00 97.75 90 PRO A O 1
ATOM 646 N N . GLY A 1 91 ? 12.418 -3.232 -12.472 1.00 95.81 91 GLY A N 1
ATOM 647 C CA . GLY A 1 91 ? 13.221 -3.959 -11.485 1.00 95.81 91 GLY A CA 1
ATOM 648 C C . GLY A 1 91 ? 13.523 -3.202 -10.184 1.00 95.81 91 GLY A C 1
ATOM 649 O O . GLY A 1 91 ? 14.014 -3.815 -9.230 1.00 95.81 91 GLY A O 1
ATOM 650 N N . ALA A 1 92 ? 13.232 -1.899 -10.098 1.00 93.69 92 ALA A N 1
ATOM 651 C CA . ALA A 1 92 ? 13.457 -1.123 -8.884 1.00 93.69 92 ALA A CA 1
ATOM 652 C C . ALA A 1 92 ? 12.439 -1.458 -7.786 1.00 93.69 92 ALA A C 1
ATOM 654 O O . ALA A 1 92 ? 11.308 -1.884 -8.039 1.00 93.69 92 ALA A O 1
ATOM 655 N N . ARG A 1 93 ? 12.865 -1.228 -6.539 1.00 91.56 93 ARG A N 1
ATOM 656 C CA . ARG A 1 93 ? 12.072 -1.446 -5.328 1.00 91.56 93 ARG A CA 1
ATOM 657 C C . ARG A 1 93 ? 11.926 -0.140 -4.563 1.00 91.56 93 ARG A C 1
ATOM 659 O O . ARG A 1 93 ? 12.906 0.579 -4.384 1.00 91.56 93 ARG A O 1
ATOM 666 N N . LEU A 1 94 ? 10.722 0.125 -4.077 1.00 88.69 94 LEU A N 1
ATOM 667 C CA . LEU A 1 94 ? 10.377 1.283 -3.265 1.00 88.69 94 LEU A CA 1
ATOM 668 C C . LEU A 1 94 ? 9.832 0.804 -1.915 1.00 88.69 94 LEU A C 1
ATOM 670 O O . LEU A 1 94 ? 8.920 -0.019 -1.867 1.00 88.69 94 LEU A O 1
ATOM 674 N N . SER A 1 95 ? 10.371 1.336 -0.820 1.00 89.75 95 SER A N 1
ATOM 675 C CA . SER A 1 95 ? 9.767 1.192 0.508 1.00 89.75 95 SER A CA 1
ATOM 676 C C . SER A 1 95 ? 8.791 2.342 0.735 1.00 89.75 95 SER A C 1
ATOM 678 O O . SER A 1 95 ? 9.141 3.504 0.527 1.00 89.75 95 SER A O 1
ATOM 680 N N . VAL A 1 96 ? 7.565 2.035 1.153 1.00 87.38 96 VAL A N 1
ATOM 681 C CA . VAL A 1 96 ? 6.515 3.037 1.385 1.00 87.38 96 VAL A CA 1
ATOM 682 C C . VAL A 1 96 ? 5.826 2.798 2.719 1.00 87.38 96 VAL A C 1
ATOM 684 O O . VAL A 1 96 ? 5.703 1.656 3.168 1.00 87.38 96 VAL A O 1
ATOM 687 N N . VAL A 1 97 ? 5.355 3.878 3.341 1.00 88.94 97 VAL A N 1
ATOM 688 C CA . VAL A 1 97 ? 4.454 3.817 4.493 1.00 88.94 97 VAL A CA 1
ATOM 689 C C . VAL A 1 97 ? 3.148 4.486 4.089 1.00 88.94 97 VAL A C 1
ATOM 691 O O . VAL A 1 97 ? 3.127 5.675 3.780 1.00 88.94 97 VAL A O 1
ATOM 694 N N . LEU A 1 98 ? 2.068 3.711 4.056 1.00 89.69 98 LEU A N 1
ATOM 695 C CA . LEU A 1 98 ? 0.718 4.215 3.835 1.00 89.69 98 LEU A CA 1
ATOM 696 C C . LEU A 1 98 ? 0.054 4.390 5.200 1.00 89.69 98 LEU A C 1
ATOM 698 O O . LEU A 1 98 ? -0.206 3.405 5.892 1.00 89.69 98 LEU A O 1
ATOM 702 N N . SER A 1 99 ? -0.183 5.637 5.594 1.00 89.62 99 SER A N 1
ATOM 703 C CA . SER A 1 99 ? -0.869 5.978 6.842 1.00 89.62 99 SER A CA 1
ATOM 704 C C . SER A 1 99 ? -2.337 6.271 6.557 1.00 89.62 99 SER A C 1
ATOM 706 O O . SER A 1 99 ? -2.639 7.093 5.697 1.00 89.62 99 SER A O 1
ATOM 708 N N . PHE A 1 100 ? -3.249 5.632 7.282 1.00 90.31 100 PHE A N 1
ATOM 709 C CA . PHE A 1 100 ? -4.696 5.826 7.167 1.00 90.31 100 PHE A CA 1
ATOM 710 C C . PHE A 1 100 ? -5.228 6.369 8.490 1.00 90.31 100 PHE A C 1
ATOM 712 O O . PHE A 1 100 ? -5.016 5.737 9.523 1.00 90.31 100 PHE A O 1
ATOM 719 N N . GLU A 1 101 ? -5.901 7.521 8.479 1.00 89.06 101 GLU A N 1
ATOM 720 C CA . GLU A 1 101 ? -6.598 8.016 9.670 1.00 89.06 101 GLU A CA 1
ATOM 721 C C . GLU A 1 101 ? -7.956 7.319 9.783 1.00 89.06 101 GLU A C 1
ATOM 723 O O . GLU A 1 101 ? -8.768 7.368 8.856 1.00 89.06 101 GLU A O 1
ATOM 728 N N . VAL A 1 102 ? -8.195 6.653 10.912 1.00 89.12 102 VAL A N 1
ATOM 729 C CA . VAL A 1 102 ? -9.424 5.894 11.178 1.00 89.12 102 VAL A CA 1
ATOM 730 C C . VAL A 1 102 ? -9.955 6.219 12.582 1.00 89.12 102 VAL A C 1
ATOM 732 O O . VAL A 1 102 ? -9.161 6.584 13.455 1.00 89.12 102 VAL A O 1
ATOM 735 N N . PRO A 1 103 ? -11.269 6.085 12.853 1.00 90.25 103 PRO A N 1
ATOM 736 C CA . PRO A 1 103 ? -11.810 6.159 14.212 1.00 90.25 103 PRO A CA 1
ATOM 737 C C . PRO A 1 103 ? -11.072 5.209 15.161 1.00 90.25 103 PRO A C 1
ATOM 739 O O . PRO A 1 103 ? -10.728 4.093 14.765 1.00 90.25 103 PRO A O 1
ATOM 742 N N . ALA A 1 104 ? -10.841 5.605 16.414 1.00 85.94 104 ALA A N 1
ATOM 743 C CA . ALA A 1 104 ? -10.070 4.784 17.357 1.00 85.94 104 ALA A CA 1
ATOM 744 C C . ALA A 1 104 ? -10.703 3.405 17.644 1.00 85.94 104 ALA A C 1
ATOM 746 O O . ALA A 1 104 ? -9.991 2.444 17.932 1.00 85.94 104 ALA A O 1
ATOM 747 N N . GLU A 1 105 ? -12.024 3.290 17.490 1.00 86.06 105 GLU A N 1
ATOM 748 C CA . GLU A 1 105 ? -12.785 2.039 17.601 1.00 86.06 105 GLU A CA 1
ATOM 749 C C . GLU A 1 105 ? -12.708 1.119 16.363 1.00 86.06 105 GLU A C 1
ATOM 751 O O . GLU A 1 105 ? -13.262 0.022 16.377 1.00 86.06 105 GLU A O 1
ATOM 756 N N . THR A 1 106 ? -11.984 1.510 15.306 1.00 89.06 106 THR A N 1
ATOM 757 C CA . THR A 1 106 ? -11.799 0.683 14.098 1.00 89.06 106 THR A CA 1
ATOM 758 C C . THR A 1 106 ? -11.065 -0.623 14.441 1.00 89.06 106 THR A C 1
ATOM 760 O O . THR A 1 106 ? -9.968 -0.559 15.018 1.00 89.06 106 THR A O 1
ATOM 763 N N . PRO A 1 107 ? -11.575 -1.808 14.052 1.00 89.75 107 PRO A N 1
ATOM 764 C CA . PRO A 1 107 ? -10.942 -3.093 14.352 1.00 89.75 107 PRO A CA 1
ATOM 765 C C . PRO A 1 107 ? -9.485 -3.207 13.893 1.00 89.75 107 PRO A C 1
ATOM 767 O O . PRO A 1 107 ? -9.090 -2.646 12.875 1.00 89.75 107 PRO A O 1
ATOM 770 N N . ALA A 1 108 ? -8.665 -3.957 14.638 1.00 86.88 108 ALA A N 1
ATOM 771 C CA . ALA A 1 108 ? -7.231 -4.148 14.362 1.00 86.88 108 ALA A CA 1
ATOM 772 C C . ALA A 1 108 ? -6.922 -5.057 13.150 1.00 86.88 108 ALA A C 1
ATOM 774 O O . ALA A 1 108 ? -5.763 -5.396 12.904 1.00 86.88 108 ALA A O 1
ATOM 775 N N . TRP A 1 109 ? -7.954 -5.447 12.408 1.00 88.75 109 TRP A N 1
ATOM 776 C CA . TRP A 1 109 ? -7.912 -6.301 11.231 1.00 88.75 109 TRP A CA 1
ATOM 777 C C . TRP A 1 109 ? -8.582 -5.592 10.048 1.00 88.75 109 TRP A C 1
ATOM 779 O O . TRP A 1 109 ? -9.305 -4.615 10.229 1.00 88.75 109 TRP A O 1
ATOM 789 N N . GLY A 1 110 ? -8.320 -6.065 8.836 1.00 92.75 110 GLY A N 1
ATOM 790 C CA . GLY A 1 110 ? -8.848 -5.489 7.603 1.00 92.75 110 GLY A CA 1
ATOM 791 C C . GLY A 1 110 ? -8.111 -6.023 6.383 1.00 92.75 110 GLY A C 1
ATOM 792 O O . GLY A 1 110 ? -7.418 -7.039 6.455 1.00 92.75 110 GLY A O 1
ATOM 793 N N . ALA A 1 111 ? -8.223 -5.318 5.264 1.00 94.31 111 ALA A N 1
ATOM 794 C CA . ALA A 1 111 ? -7.417 -5.555 4.076 1.00 94.31 111 ALA A CA 1
ATOM 795 C C . ALA A 1 111 ? -6.917 -4.238 3.482 1.00 94.31 111 ALA A C 1
ATOM 797 O O . ALA A 1 111 ? -7.613 -3.228 3.517 1.00 94.31 111 ALA A O 1
ATOM 798 N N . LEU A 1 112 ? -5.718 -4.243 2.910 1.00 94.44 112 LEU A N 1
ATOM 799 C CA . LEU A 1 112 ? -5.296 -3.185 1.996 1.00 94.44 112 LEU A CA 1
ATOM 800 C C . LEU A 1 112 ? -5.788 -3.533 0.595 1.00 94.44 112 LEU A C 1
ATOM 802 O O . LEU A 1 112 ? -5.554 -4.647 0.137 1.00 94.44 112 LEU A O 1
ATOM 806 N N . GLU A 1 113 ? -6.435 -2.590 -0.074 1.00 96.56 113 GLU A N 1
ATOM 807 C CA . GLU A 1 113 ? -6.740 -2.658 -1.502 1.00 96.56 113 GLU A CA 1
ATOM 808 C C . GLU A 1 113 ? -5.655 -1.854 -2.224 1.00 96.56 113 GLU A C 1
ATOM 810 O O . GLU A 1 113 ? -5.584 -0.624 -2.105 1.00 96.56 113 GLU A O 1
ATOM 815 N N . LEU A 1 114 ? -4.735 -2.576 -2.866 1.00 96.00 114 LEU A N 1
ATOM 816 C CA . LEU A 1 114 ? -3.518 -2.023 -3.452 1.00 96.00 114 LEU A CA 1
ATOM 817 C C . LEU A 1 114 ? -3.643 -1.956 -4.969 1.00 96.00 114 LEU A C 1
ATOM 819 O O . LEU A 1 114 ? -3.999 -2.947 -5.599 1.00 96.00 114 LEU A O 1
ATOM 823 N N . HIS A 1 115 ? -3.322 -0.800 -5.541 1.00 96.62 115 HIS A N 1
ATOM 824 C CA . HIS A 1 115 ? -3.497 -0.514 -6.962 1.00 96.62 115 HIS A CA 1
ATOM 825 C C . HIS A 1 115 ? -2.174 -0.148 -7.633 1.00 96.62 115 HIS A C 1
ATOM 827 O O . HIS A 1 115 ? -1.421 0.704 -7.150 1.00 96.62 115 HIS A O 1
ATOM 833 N N . ALA A 1 116 ? -1.928 -0.746 -8.792 1.00 94.12 116 ALA A N 1
ATOM 834 C CA . ALA A 1 116 ? -0.869 -0.395 -9.723 1.00 94.12 116 ALA A CA 1
ATOM 835 C C . ALA A 1 116 ? -1.173 0.871 -10.536 1.00 94.12 116 ALA A C 1
ATOM 837 O O . ALA A 1 116 ? -0.247 1.525 -11.021 1.00 94.12 116 ALA A O 1
ATOM 838 N N . SER A 1 117 ? -2.454 1.214 -10.697 1.00 92.31 117 SER A N 1
ATOM 839 C CA . SER A 1 117 ? -2.920 2.472 -11.286 1.00 92.31 117 SER A CA 1
ATOM 840 C C . SER A 1 117 ? -4.360 2.777 -10.866 1.00 92.31 117 SER A C 1
ATOM 842 O O . SER A 1 117 ? -5.097 1.883 -10.464 1.00 92.31 117 SER A O 1
ATOM 844 N N . SER A 1 118 ? -4.812 4.017 -11.047 1.00 89.94 118 SER A N 1
ATOM 845 C CA . SER A 1 118 ? -6.203 4.419 -10.781 1.00 89.94 118 SER A CA 1
ATOM 846 C C . SER A 1 118 ? -7.271 3.688 -11.617 1.00 89.94 118 SER A C 1
ATOM 848 O O . SER A 1 118 ? -8.461 3.817 -11.327 1.00 89.94 118 SER A O 1
ATOM 850 N N . THR A 1 119 ? -6.872 2.926 -12.643 1.00 91.88 119 THR A N 1
ATOM 851 C CA . THR A 1 119 ? -7.760 2.101 -13.481 1.00 91.88 119 THR A CA 1
ATOM 852 C C . THR A 1 119 ? -7.556 0.593 -13.314 1.00 91.88 119 THR A C 1
ATOM 854 O O . THR A 1 119 ? -8.259 -0.171 -13.974 1.00 91.88 119 THR A O 1
ATOM 857 N N . SER A 1 120 ? -6.604 0.143 -12.490 1.00 94.44 120 SER A N 1
ATOM 858 C CA . SER A 1 120 ? -6.405 -1.289 -12.242 1.00 94.44 120 SER A CA 1
ATOM 859 C C . SER A 1 120 ? -7.491 -1.834 -11.300 1.00 94.44 120 SER A C 1
ATOM 861 O O . SER A 1 120 ? -8.030 -1.075 -10.485 1.00 94.44 120 SER A O 1
ATOM 863 N N . PRO A 1 121 ? -7.843 -3.132 -11.382 1.00 93.38 121 PRO A N 1
ATOM 864 C CA . PRO A 1 121 ? -8.829 -3.730 -10.480 1.00 93.38 121 PRO A CA 1
ATOM 865 C C . PRO A 1 121 ? -8.361 -3.723 -9.018 1.00 93.38 121 PRO A C 1
ATOM 867 O O . PRO A 1 121 ? -9.202 -3.656 -8.122 1.00 93.38 121 PRO A O 1
ATOM 870 N N . GLY A 1 122 ? -7.046 -3.739 -8.783 1.00 95.50 122 GLY A N 1
ATOM 871 C CA . GLY A 1 122 ? -6.449 -3.761 -7.457 1.00 95.50 122 GLY A CA 1
ATOM 872 C C . GLY A 1 122 ? -6.369 -5.168 -6.863 1.00 95.50 122 GLY A C 1
ATOM 873 O O . GLY A 1 122 ? -7.045 -6.106 -7.293 1.00 95.50 122 GLY A O 1
ATOM 874 N N . VAL A 1 123 ? -5.535 -5.313 -5.835 1.00 96.81 123 VAL A N 1
ATOM 875 C CA . VAL A 1 123 ? -5.310 -6.574 -5.120 1.00 96.81 123 VAL A CA 1
ATOM 876 C C . VAL A 1 123 ? -5.494 -6.405 -3.611 1.00 96.81 123 VAL A C 1
ATOM 878 O O . VAL A 1 123 ? -4.968 -5.479 -2.994 1.00 96.81 123 VAL A O 1
ATOM 881 N N . GLY A 1 124 ? -6.258 -7.319 -3.007 1.00 94.69 124 GLY A N 1
ATOM 882 C CA . GLY A 1 124 ? -6.550 -7.328 -1.574 1.00 94.69 124 GLY A CA 1
ATOM 883 C C . GLY A 1 124 ? -5.472 -8.036 -0.746 1.00 94.69 124 GLY A C 1
ATOM 884 O O . GLY A 1 124 ? -5.129 -9.184 -1.023 1.00 94.69 124 GLY A O 1
ATOM 885 N N . VAL A 1 125 ? -4.982 -7.391 0.316 1.00 93.69 125 VAL A N 1
ATOM 886 C CA . VAL A 1 125 ? -3.998 -7.953 1.261 1.00 93.69 125 VAL A CA 1
ATOM 887 C C . VAL A 1 125 ? -4.527 -7.878 2.690 1.00 93.69 125 VAL A C 1
ATOM 889 O O . VAL A 1 125 ? -4.479 -6.825 3.325 1.00 93.69 125 VAL A O 1
ATOM 892 N N . ALA A 1 126 ? -5.028 -9.003 3.202 1.00 91.75 126 ALA A N 1
ATOM 893 C CA . ALA A 1 126 ? -5.607 -9.095 4.542 1.00 91.75 126 ALA A CA 1
ATOM 894 C C . ALA A 1 126 ? -4.559 -9.018 5.672 1.00 91.75 126 ALA A C 1
ATOM 896 O O . ALA A 1 126 ? -3.429 -9.504 5.547 1.00 91.75 126 ALA A O 1
ATOM 897 N N . PHE A 1 127 ? -4.959 -8.449 6.809 1.00 87.25 127 PHE A N 1
ATOM 898 C CA . PHE A 1 127 ? -4.194 -8.406 8.056 1.00 87.25 127 PHE A CA 1
ATOM 899 C C . PHE A 1 127 ? -5.140 -8.460 9.284 1.00 87.25 127 PHE A C 1
ATOM 901 O O . PHE A 1 127 ? -6.313 -8.118 9.144 1.00 87.25 127 PHE A O 1
ATOM 908 N N . PRO A 1 128 ? -4.683 -8.864 10.490 1.00 71.06 128 PRO A N 1
ATOM 909 C CA . PRO A 1 128 ? -3.332 -9.294 10.845 1.00 71.06 128 PRO A CA 1
ATOM 910 C C . PRO A 1 128 ? -2.947 -10.588 10.126 1.00 71.06 128 PRO A C 1
ATOM 912 O O . PRO A 1 128 ? -3.800 -11.378 9.733 1.00 71.06 128 PRO A O 1
ATOM 915 N N . SER A 1 129 ? -1.647 -10.828 9.946 1.00 50.09 129 SER A N 1
ATOM 916 C CA . SER A 1 129 ? -1.210 -12.141 9.459 1.00 50.09 129 SER A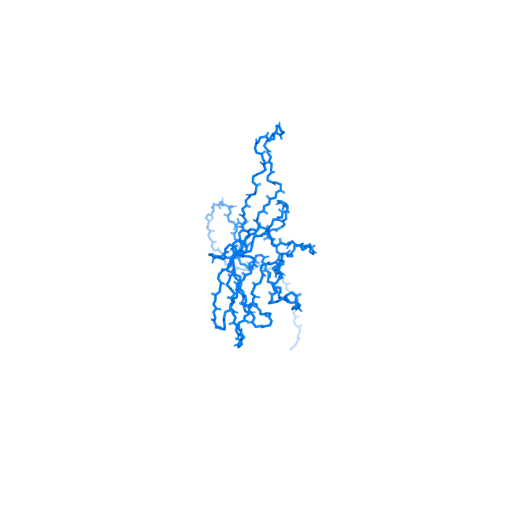 CA 1
ATOM 917 C C . SER A 1 129 ? -1.636 -13.226 10.463 1.00 50.09 129 SER A C 1
ATOM 919 O O . SER A 1 129 ? -1.490 -12.984 11.665 1.00 50.09 129 SER A O 1
ATOM 921 N N . PRO A 1 130 ? -2.117 -14.400 10.011 1.00 44.09 130 PRO A N 1
ATOM 922 C CA . PRO A 1 130 ? -2.838 -15.378 10.841 1.00 44.09 130 PRO A CA 1
ATOM 923 C C . PRO A 1 130 ? -1.936 -16.192 11.797 1.00 44.09 130 PRO A C 1
ATOM 925 O O . PRO A 1 130 ? -1.936 -17.415 11.780 1.00 44.09 130 PRO A O 1
ATOM 928 N N . HIS A 1 131 ? -1.127 -15.516 12.619 1.00 38.50 131 HIS A N 1
ATOM 929 C CA . HIS A 1 131 ? -0.158 -16.130 13.538 1.00 38.50 131 HIS A CA 1
ATOM 930 C C . HIS A 1 131 ? 0.074 -15.356 14.856 1.00 38.50 131 HIS A C 1
ATOM 932 O O . HIS A 1 131 ? 1.021 -15.662 15.576 1.00 38.50 131 HIS A O 1
ATOM 938 N N . GLN A 1 132 ? -0.745 -14.348 15.192 1.00 40.44 132 GLN A N 1
ATOM 939 C CA . GLN A 1 132 ? -0.560 -13.509 16.396 1.00 40.44 132 GLN A CA 1
ATOM 940 C C . GLN A 1 132 ? -1.877 -13.225 17.149 1.00 40.44 132 GLN A C 1
ATOM 942 O O . GLN A 1 132 ? -2.163 -12.092 17.532 1.00 40.44 132 GLN A O 1
ATOM 947 N N . SER A 1 133 ? -2.716 -14.247 17.353 1.00 40.94 133 SER A N 1
ATOM 948 C CA . SER A 1 133 ? -3.920 -14.127 18.207 1.00 40.94 133 SER A CA 1
ATOM 949 C C . SER A 1 133 ? -4.217 -15.349 19.091 1.00 40.94 133 SER A C 1
ATOM 951 O O . SER A 1 133 ? -5.156 -15.312 19.877 1.00 40.94 133 SER A O 1
ATOM 953 N N . GLU A 1 134 ? -3.387 -16.398 19.046 1.00 39.16 134 GLU A N 1
ATOM 954 C CA . GLU A 1 134 ? -3.550 -17.623 19.843 1.00 39.16 134 GLU A CA 1
ATOM 955 C C . GLU A 1 134 ? -2.280 -17.923 20.659 1.00 39.16 134 GLU A C 1
ATOM 957 O O . GLU A 1 134 ? -1.484 -18.787 20.295 1.00 39.16 134 GLU A O 1
ATOM 962 N N . SER A 1 135 ? -2.029 -17.182 21.749 1.00 42.97 135 SER A N 1
ATOM 963 C CA . SER A 1 135 ? -0.919 -17.505 22.679 1.00 42.97 135 SER A CA 1
ATOM 964 C C . SER A 1 135 ? -1.016 -16.931 24.102 1.00 42.97 135 SER A C 1
ATOM 966 O O . SER A 1 135 ? -0.363 -17.474 24.988 1.00 42.97 135 SER A O 1
ATOM 968 N N . SER A 1 136 ? -1.799 -15.877 24.369 1.00 41.69 136 SER A N 1
ATOM 969 C CA . SER A 1 136 ? -1.781 -15.186 25.678 1.00 41.69 136 SER A CA 1
ATOM 970 C C . SER A 1 136 ? -2.935 -15.510 26.638 1.00 41.69 136 SER A C 1
ATOM 972 O O . SER A 1 136 ? -2.841 -15.146 27.804 1.00 41.69 136 SER A O 1
ATOM 974 N N . PHE A 1 137 ? -3.997 -16.208 26.211 1.00 41.25 137 PHE A N 1
ATOM 975 C CA . PHE A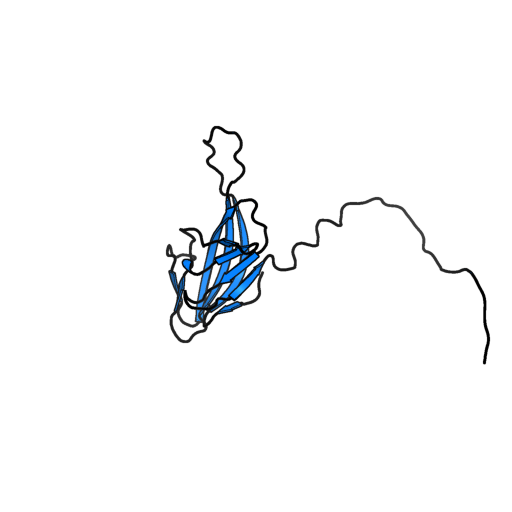 1 137 ? -5.183 -16.453 27.061 1.00 41.25 137 PHE A CA 1
ATOM 976 C C . PHE A 1 137 ? -5.265 -17.861 27.688 1.00 41.25 137 PHE A C 1
ATOM 978 O O . PHE A 1 137 ? -6.282 -18.231 28.266 1.00 41.25 137 PHE A O 1
ATOM 985 N N . ALA A 1 138 ? -4.205 -18.668 27.582 1.00 44.06 138 ALA A N 1
ATOM 986 C CA . ALA A 1 138 ? -4.188 -20.048 28.079 1.00 44.06 138 ALA A CA 1
ATOM 987 C C . ALA A 1 138 ? -2.882 -20.397 28.814 1.00 44.06 138 ALA A C 1
ATOM 989 O O . ALA A 1 138 ? -2.274 -21.436 28.549 1.00 44.06 138 ALA A O 1
ATOM 990 N N . ARG A 1 139 ? -2.421 -19.513 29.714 1.00 42.75 139 ARG A N 1
ATOM 991 C CA . ARG A 1 139 ? -1.276 -19.784 30.603 1.00 42.75 139 ARG A CA 1
ATOM 992 C C . ARG A 1 139 ? -1.199 -18.858 31.824 1.00 42.75 139 ARG A C 1
ATOM 994 O O . ARG A 1 139 ? -0.169 -18.255 32.063 1.00 42.75 139 ARG A O 1
ATOM 1001 N N . ASP A 1 140 ? -2.263 -18.820 32.624 1.00 40.62 140 ASP A N 1
ATOM 1002 C CA . ASP A 1 140 ? -2.159 -18.502 34.056 1.00 40.62 140 ASP A CA 1
ATOM 1003 C C . ASP A 1 140 ? -3.280 -19.213 34.826 1.00 40.62 140 ASP A C 1
ATOM 1005 O O . ASP A 1 140 ? -4.466 -18.987 34.599 1.00 40.62 140 ASP A O 1
ATOM 1009 N N . GLY A 1 141 ? -2.891 -20.157 35.684 1.00 30.94 141 GLY A N 1
ATOM 1010 C CA . GLY A 1 141 ? -3.802 -21.124 36.305 1.00 30.94 141 GLY A CA 1
ATOM 1011 C C . GLY A 1 141 ? -3.052 -22.234 37.038 1.00 30.94 141 GLY A C 1
ATOM 1012 O O . GLY A 1 141 ? -3.337 -23.415 36.857 1.00 30.94 141 GLY A O 1
ATOM 1013 N N . ALA A 1 142 ? -2.028 -21.863 37.806 1.00 39.09 142 ALA A N 1
ATOM 1014 C CA . ALA A 1 142 ? -1.188 -22.808 38.530 1.00 39.09 142 ALA A CA 1
ATOM 1015 C C . ALA A 1 142 ? -1.823 -23.235 39.862 1.00 39.09 142 ALA A C 1
ATOM 1017 O O . ALA A 1 142 ? -2.105 -22.376 40.689 1.00 39.09 142 ALA A O 1
ATOM 1018 N N . TRP A 1 143 ? -1.925 -24.547 40.105 1.00 30.02 143 TRP A N 1
ATOM 1019 C CA . TRP A 1 143 ? -1.765 -25.160 41.433 1.00 30.02 143 TRP A CA 1
ATOM 1020 C C . TRP A 1 143 ? -1.184 -26.574 41.287 1.00 30.02 143 TRP A C 1
ATOM 1022 O O . TRP A 1 143 ? -1.629 -27.366 40.458 1.00 30.02 143 TRP A O 1
ATOM 1032 N N . SER A 1 144 ? -0.168 -26.881 42.091 1.00 39.88 144 SER A N 1
ATOM 1033 C CA . SER A 1 144 ? 0.569 -28.150 42.064 1.00 39.88 144 SER A CA 1
ATOM 1034 C C . SER A 1 144 ? -0.091 -29.220 42.935 1.00 39.88 144 SER A C 1
ATOM 1036 O O . SER A 1 144 ? -0.425 -28.936 44.084 1.00 39.88 144 SER A O 1
ATOM 1038 N N . ALA A 1 145 ? -0.139 -30.476 42.475 1.00 30.08 145 ALA A N 1
ATOM 1039 C CA . ALA A 1 145 ? -0.265 -31.629 43.371 1.00 30.08 145 ALA A CA 1
ATOM 1040 C C . ALA A 1 145 ? 0.353 -32.912 42.789 1.00 30.08 145 ALA A C 1
ATOM 1042 O O . ALA A 1 145 ? 0.155 -33.282 41.637 1.00 30.08 145 ALA A O 1
ATOM 1043 N N . LEU A 1 146 ? 1.109 -33.583 43.652 1.00 34.38 146 LEU A N 1
ATOM 1044 C CA . LEU A 1 146 ? 1.801 -34.853 43.471 1.00 34.38 146 LEU A CA 1
ATOM 1045 C C . LEU A 1 146 ? 0.916 -36.010 42.960 1.00 34.38 146 LEU A C 1
ATOM 1047 O O . LEU A 1 146 ? -0.068 -36.362 43.602 1.00 34.38 146 LEU A O 1
ATOM 1051 N N . GLY A 1 147 ? 1.448 -36.773 42.001 1.00 27.11 147 GLY A N 1
ATOM 1052 C CA . GLY A 1 147 ? 1.614 -38.212 42.226 1.00 27.11 147 GLY A CA 1
ATOM 1053 C C . GLY A 1 147 ? 0.755 -39.212 41.437 1.00 27.11 147 GLY A C 1
ATOM 1054 O O . GLY A 1 147 ? -0.466 -39.160 41.422 1.00 27.11 147 GLY A O 1
ATOM 1055 N N . ARG A 1 148 ? 1.475 -40.258 41.003 1.00 32.62 148 ARG A N 1
ATOM 1056 C CA . ARG A 1 148 ? 1.042 -41.628 40.664 1.00 32.62 148 ARG A CA 1
ATOM 1057 C C . ARG A 1 148 ? 0.414 -41.874 39.288 1.00 32.62 148 ARG A C 1
ATOM 1059 O O . ARG A 1 148 ? -0.485 -41.193 38.818 1.00 32.62 148 ARG A O 1
ATOM 1066 N N . ALA A 1 149 ? 0.931 -42.942 38.683 1.00 35.34 149 ALA A N 1
ATOM 1067 C CA . ALA A 1 149 ? 0.407 -43.589 37.496 1.00 35.34 149 ALA A CA 1
ATOM 1068 C C . ALA A 1 149 ? -0.962 -44.232 37.755 1.00 35.34 149 ALA A C 1
ATOM 1070 O O . ALA A 1 149 ? -1.236 -44.680 38.870 1.00 35.34 149 ALA A O 1
ATOM 1071 N N . PHE A 1 150 ? -1.739 -44.396 36.685 1.00 29.97 150 PHE A N 1
ATOM 1072 C CA . PHE A 1 150 ? -2.879 -45.304 36.652 1.00 29.97 150 PHE A CA 1
ATOM 1073 C C . PHE A 1 150 ? -2.620 -46.441 35.652 1.00 29.97 150 PHE A C 1
ATOM 1075 O O . PHE A 1 150 ? -2.544 -46.179 34.450 1.00 29.97 150 PHE A O 1
ATOM 1082 N N . PRO A 1 151 ? -2.473 -47.698 36.112 1.00 37.16 151 PRO A N 1
ATOM 1083 C CA . PRO A 1 151 ? -2.753 -48.856 35.270 1.00 37.16 151 PRO A CA 1
ATOM 1084 C C . PRO A 1 151 ? -4.272 -48.954 35.031 1.00 37.16 151 PRO A C 1
ATOM 1086 O O . PRO A 1 151 ? -5.062 -48.382 35.782 1.00 37.16 151 PRO A O 1
ATOM 1089 N N . GLY A 1 152 ? -4.689 -49.659 33.977 1.00 33.47 152 GLY A N 1
ATOM 1090 C CA . GLY A 1 152 ? -6.113 -49.832 33.652 1.00 33.47 152 GLY A CA 1
ATOM 1091 C C . GLY A 1 152 ? -6.819 -50.935 34.457 1.00 33.47 152 GLY A C 1
ATOM 1092 O O . GLY A 1 152 ? -6.260 -51.453 35.421 1.00 33.47 152 GLY A O 1
ATOM 1093 N N . VAL A 1 153 ? -7.984 -51.371 33.933 1.00 31.20 153 VAL A N 1
ATOM 1094 C CA . VAL A 1 153 ? -8.801 -52.538 34.373 1.00 31.20 153 VAL A CA 1
ATOM 1095 C C . VAL A 1 153 ? -9.665 -52.200 35.622 1.00 31.20 153 VAL A C 1
ATOM 1097 O O . VAL A 1 153 ? -9.168 -51.582 36.551 1.00 31.20 153 VAL A O 1
ATOM 1100 N N . THR A 1 154 ? -10.982 -52.465 35.747 1.00 35.75 154 THR A N 1
ATOM 1101 C CA . THR A 1 154 ? -11.990 -53.314 35.040 1.00 35.75 154 THR A CA 1
ATOM 1102 C C . THR A 1 154 ? -13.393 -52.665 35.167 1.00 35.75 154 THR A C 1
ATOM 1104 O O . THR A 1 154 ? -13.595 -51.896 36.100 1.00 35.75 154 THR A O 1
ATOM 1107 N N . ALA A 1 155 ? -14.387 -52.890 34.291 1.00 33.16 155 ALA A N 1
ATOM 1108 C CA . ALA A 1 155 ? -15.499 -53.885 34.371 1.00 33.16 155 ALA A CA 1
ATOM 1109 C C . ALA A 1 155 ? -16.742 -53.215 33.715 1.00 33.16 155 ALA A C 1
ATOM 1111 O O . ALA A 1 155 ? -16.770 -51.990 33.671 1.00 33.16 155 ALA A O 1
ATOM 1112 N N . SER A 1 156 ? -17.828 -53.826 33.217 1.00 36.03 156 SER A N 1
ATOM 1113 C CA . SER A 1 156 ? -18.360 -55.195 32.990 1.00 36.03 156 SER A CA 1
ATOM 1114 C C . SER A 1 156 ? -19.581 -55.011 32.035 1.00 36.03 156 SER A C 1
ATOM 1116 O O . SER A 1 156 ? -20.105 -53.904 31.984 1.00 36.03 156 SER A O 1
ATOM 1118 N N . SER A 1 157 ? -20.176 -55.955 31.286 1.00 40.16 157 SER A N 1
ATOM 1119 C CA . SER A 1 157 ? -19.971 -57.398 31.032 1.00 40.16 157 SER A CA 1
ATOM 1120 C C . SER A 1 157 ? -21.003 -57.911 29.987 1.00 40.16 157 SER A C 1
ATOM 1122 O O . SER A 1 157 ? -22.114 -57.389 30.009 1.00 40.16 157 SER A O 1
ATOM 1124 N N . ARG A 1 158 ? -20.719 -59.031 29.271 1.00 37.94 158 ARG A N 1
ATOM 1125 C CA . ARG A 1 158 ? -21.684 -59.938 28.548 1.00 37.94 158 ARG A CA 1
ATOM 1126 C C . ARG A 1 158 ? -22.391 -59.347 27.288 1.00 37.94 158 ARG A C 1
ATOM 1128 O O . ARG A 1 158 ? -22.702 -58.170 27.299 1.00 37.94 158 ARG A O 1
ATOM 1135 N N . THR A 1 159 ? -22.716 -60.027 26.164 1.00 42.59 159 THR A N 1
ATOM 1136 C CA . THR A 1 159 ? -22.635 -61.422 25.596 1.00 42.59 159 THR A CA 1
ATOM 1137 C C . THR A 1 159 ? -22.787 -61.300 24.044 1.00 42.59 159 THR A C 1
ATOM 1139 O O . THR A 1 159 ? -23.338 -60.288 23.628 1.00 42.59 159 THR A O 1
ATOM 1142 N N . GLY A 1 160 ? -22.433 -62.202 23.105 1.00 36.81 160 GLY A N 1
ATOM 1143 C CA . GLY A 1 160 ? -21.674 -63.474 23.075 1.00 36.81 160 GLY A CA 1
ATOM 1144 C C . GLY A 1 160 ? -22.294 -64.533 22.111 1.00 36.81 160 GLY A C 1
ATOM 1145 O O . GLY A 1 160 ? -23.488 -64.777 22.236 1.00 36.81 160 GLY A O 1
ATOM 1146 N N . PHE A 1 161 ? -21.480 -65.191 21.250 1.00 38.53 161 PHE A N 1
ATOM 1147 C CA . PHE A 1 161 ? -21.824 -66.213 20.202 1.00 38.53 161 PHE A CA 1
ATOM 1148 C C . PHE A 1 161 ? -22.645 -65.719 18.980 1.00 38.53 161 PHE A C 1
ATOM 1150 O O . PHE A 1 161 ? -23.393 -64.758 19.118 1.00 38.53 161 PHE A O 1
ATOM 1157 N N . ALA A 1 162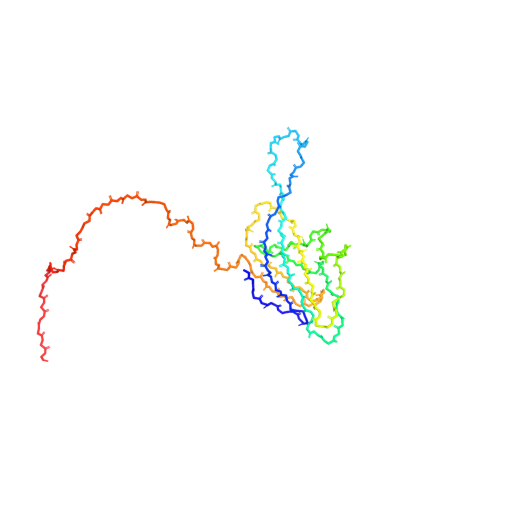 ? -22.569 -66.278 17.755 1.00 40.44 162 ALA A N 1
ATOM 1158 C CA . ALA A 1 162 ? -21.783 -67.364 17.102 1.00 40.44 162 ALA A CA 1
ATOM 1159 C C . ALA A 1 162 ? -21.443 -66.904 15.642 1.00 40.44 162 ALA A C 1
ATOM 1161 O O . ALA A 1 162 ? -21.864 -65.806 15.277 1.00 40.44 162 ALA A O 1
ATOM 1162 N N . ASP A 1 163 ? -20.729 -67.602 14.749 1.00 50.22 163 ASP A N 1
ATOM 1163 C CA . ASP A 1 163 ? -20.186 -68.977 14.657 1.00 50.22 163 ASP A CA 1
ATOM 1164 C C . ASP A 1 163 ? -18.810 -68.913 13.949 1.00 50.22 163 ASP A C 1
ATOM 1166 O O . ASP A 1 163 ? -18.690 -68.083 13.014 1.00 50.22 163 ASP A O 1
#

Sequence (163 aa):
MGQPAIDDDFVFLLTSVDRSEVVGNPTNPCGPTTAKSVFVNARLTVTNTGAEPRVFSAADQKLMVDGVAFKVANGAALSGAATSQVTVVPGARLSVVLSFEVPAETPAWGALELHASSTSPGVGVAFPSPHQSESSFARDGAWSALGRAFPGVTASSRTGFAD